Protein AF-A0A2D7Z3T9-F1 (afdb_monomer)

pLDDT: mean 73.78, std 22.44, range [34.12, 98.38]

Nearest PDB structures (foldseek):
  8snb-assembly1_2B  TM=3.942E-01  e=4.160E+00  Strongylocentrotus purpuratus
  8iyj-assembly1_k  TM=3.684E-01  e=7.675E+00  Mus musculus
  8j07-assembly1_3O  TM=3.294E-01  e=8.160E+00  Homo sapiens

Radius of gyration: 29.99 Å; Cα contacts (8 Å, |Δi|>4): 64; chains: 1; bounding box: 82×58×65 Å

Sequence (166 aa):
MPAAAAPVDAAPRISVAPPTGKPKATKKAAAGRAPARQASTMQARAASSRRPVWVAGDADDALNGKQYVRELDRFSAVEGRKIAQDTLIDVRSDEIEGLARLAAVARGRYLAKLLDSGGSGRPTMQEAEVSELRRFRETYEEVREGLKILKEAIEAGEVKVGDGKG

Foldseek 3Di:
DDDDDDDDDDDDDDDDDDDDDDDDDDDDDDDDDDDDDDPPPVVPPPPDPPDPPVCPDDPPCHDDPVRVVVVVVVVCLVVLLVVLPVVDDAAEPVVLVVLVVQLVVLVVVLVVLVVVQVVPPDPDDDPVSVVVSVVSVVSNVVSVVVSVVVVVCVVSNSDDYDHPDD

Secondary structure (DSSP, 8-state):
-PPPPPPPPPPP---------------------------SSTTS--------GGG-S-TT----HHHHHHHHHHHHHHHHHHHHHHHS--EEHHHHHHHHHHHHHHHHHHHHHHHHHHTT--SS--HHHHHHHHHHHHHHHHHHHHHHHHHHHHHTTSSPEE-S--

Solvent-accessible surface area (backbone atoms only — not comparable to full-atom values): 10753 Å² total; per-residue (Å²): 138,89,83,82,89,81,85,87,82,80,80,88,79,87,85,81,82,80,92,84,83,85,89,85,90,81,90,83,88,82,91,82,85,84,81,91,85,84,83,70,72,80,69,77,68,76,70,74,85,64,71,55,75,89,73,65,55,65,94,85,64,72,69,52,72,72,55,47,53,54,51,49,53,52,46,50,54,54,52,48,26,52,52,41,50,73,70,50,76,71,43,34,58,68,57,56,51,49,50,51,49,48,29,53,51,32,44,51,52,31,52,48,52,53,49,58,60,67,69,65,80,55,98,68,79,52,70,70,57,51,54,53,50,48,52,35,46,52,54,23,51,52,45,44,49,53,54,49,53,51,50,54,34,41,75,72,62,24,44,64,77,36,92,74,83,126

Structure (mmCIF, N/CA/C/O backbone):
data_AF-A0A2D7Z3T9-F1
#
_entry.id   AF-A0A2D7Z3T9-F1
#
loop_
_atom_site.group_PDB
_atom_site.id
_atom_site.type_symbol
_atom_site.label_atom_id
_atom_site.label_alt_id
_atom_site.label_comp_id
_atom_site.label_asym_id
_atom_site.label_entity_id
_atom_site.label_seq_id
_atom_site.pdbx_PDB_ins_code
_atom_site.Cartn_x
_atom_site.Cartn_y
_atom_site.Cartn_z
_atom_site.occupancy
_atom_site.B_iso_or_equiv
_atom_site.auth_seq_id
_atom_site.auth_comp_id
_atom_site.auth_asym_id
_atom_site.auth_atom_id
_atom_site.pdbx_PDB_model_num
ATOM 1 N N . MET A 1 1 ? -33.899 -23.707 42.996 1.00 44.38 1 MET A N 1
ATOM 2 C CA . MET A 1 1 ? -32.977 -24.824 42.707 1.00 44.38 1 MET A CA 1
ATOM 3 C C . MET A 1 1 ? -32.304 -24.540 41.368 1.00 44.38 1 MET A C 1
ATOM 5 O O . MET A 1 1 ? -33.007 -24.568 40.366 1.00 44.38 1 MET A O 1
ATOM 9 N N . PRO A 1 2 ? -31.020 -24.142 41.348 1.00 46.62 2 PRO A N 1
ATOM 10 C CA . PRO A 1 2 ? -30.278 -23.857 40.120 1.00 46.62 2 PRO A CA 1
ATOM 11 C C . PRO A 1 2 ? -29.725 -25.157 39.516 1.00 46.62 2 PRO A C 1
ATOM 13 O O . PRO A 1 2 ? -29.206 -26.000 40.244 1.00 46.62 2 PRO A O 1
ATOM 16 N N . ALA A 1 3 ? -29.844 -25.322 38.198 1.00 44.25 3 ALA A N 1
ATOM 17 C CA . ALA A 1 3 ? -29.240 -26.430 37.461 1.00 44.25 3 ALA A CA 1
ATOM 18 C C . ALA A 1 3 ? -27.957 -25.955 36.769 1.00 44.25 3 ALA A C 1
ATOM 20 O O . ALA A 1 3 ? -27.874 -24.833 36.274 1.00 44.25 3 ALA A O 1
ATOM 21 N N . ALA A 1 4 ? -26.956 -26.823 36.834 1.00 46.38 4 ALA A N 1
ATOM 22 C CA . ALA A 1 4 ? -25.542 -26.539 36.709 1.00 46.38 4 ALA A CA 1
ATOM 23 C C . ALA A 1 4 ? -25.058 -26.297 35.272 1.00 46.38 4 ALA A C 1
ATOM 25 O O . ALA A 1 4 ? -25.614 -26.799 34.298 1.00 46.38 4 ALA A O 1
ATOM 26 N N . ALA A 1 5 ? -23.958 -25.549 35.202 1.00 42.72 5 ALA A N 1
ATOM 27 C CA . ALA A 1 5 ? -23.134 -25.321 34.029 1.00 42.72 5 ALA A CA 1
ATOM 28 C C . ALA A 1 5 ? -22.525 -26.627 33.487 1.00 42.72 5 ALA A C 1
ATOM 30 O O . ALA A 1 5 ? -22.076 -27.476 34.259 1.00 42.72 5 ALA A O 1
ATOM 31 N N . ALA A 1 6 ? -22.458 -26.743 32.160 1.00 49.66 6 ALA A N 1
ATOM 32 C CA . ALA A 1 6 ? -21.693 -27.769 31.457 1.00 49.66 6 ALA A CA 1
ATOM 33 C C . ALA A 1 6 ? -20.367 -27.173 30.931 1.00 49.66 6 ALA A C 1
ATOM 35 O O . ALA A 1 6 ? -20.346 -25.999 30.545 1.00 49.66 6 ALA A O 1
ATOM 36 N N . PRO A 1 7 ? -19.261 -27.940 30.946 1.00 48.69 7 PRO A N 1
ATOM 37 C CA . PRO A 1 7 ? -17.917 -27.426 30.711 1.00 48.69 7 PRO A CA 1
ATOM 38 C C . PRO A 1 7 ? -17.540 -27.311 29.228 1.00 48.69 7 PRO A C 1
ATOM 40 O O . PRO A 1 7 ? -18.032 -28.031 28.364 1.00 48.69 7 PRO A O 1
ATOM 43 N N . VAL A 1 8 ? -16.605 -26.391 28.996 1.00 43.59 8 VAL A N 1
ATOM 44 C CA . VAL A 1 8 ? -15.873 -26.121 27.756 1.00 43.59 8 VAL A CA 1
ATOM 45 C C . VAL A 1 8 ? -15.013 -27.318 27.335 1.00 43.59 8 VAL A C 1
ATOM 47 O O . VAL A 1 8 ? -14.210 -27.814 28.125 1.00 43.59 8 VAL A O 1
ATOM 50 N N . ASP A 1 9 ? -15.169 -27.759 26.087 1.00 39.41 9 ASP A N 1
ATOM 51 C CA . ASP A 1 9 ? -14.336 -28.800 25.485 1.00 39.41 9 ASP A CA 1
ATOM 52 C C . ASP A 1 9 ? -13.065 -28.196 24.868 1.00 39.41 9 ASP A C 1
ATOM 54 O O . ASP A 1 9 ? -13.040 -27.062 24.379 1.00 39.41 9 ASP A O 1
ATOM 58 N N . ALA A 1 10 ? -11.983 -28.950 24.989 1.00 41.44 10 ALA A N 1
ATOM 59 C CA . ALA A 1 10 ? -10.612 -28.483 24.960 1.00 41.44 10 ALA A CA 1
ATOM 60 C C . ALA A 1 10 ? -10.013 -28.433 23.546 1.00 41.44 10 ALA A C 1
ATOM 62 O O . ALA A 1 10 ? -10.184 -29.331 22.725 1.00 41.44 10 ALA A O 1
ATOM 63 N N . ALA A 1 11 ? -9.215 -27.394 23.293 1.00 43.59 11 ALA A N 1
ATOM 64 C CA . ALA A 1 11 ? -8.367 -27.289 22.111 1.00 43.59 11 ALA A CA 1
ATOM 65 C C . ALA A 1 11 ? -7.290 -28.401 22.077 1.00 43.59 11 ALA A C 1
ATOM 67 O O . ALA A 1 11 ? -6.716 -28.730 23.124 1.00 43.59 11 ALA A O 1
ATOM 68 N N . PRO A 1 12 ? -6.938 -28.948 20.896 1.00 43.62 12 PRO A N 1
ATOM 69 C CA . PRO A 1 12 ? -5.887 -29.951 20.787 1.00 43.62 12 PRO A CA 1
ATOM 70 C C . PRO A 1 12 ? -4.506 -29.327 21.042 1.00 43.62 12 PRO A C 1
ATOM 72 O O . PRO A 1 12 ? -4.066 -28.404 20.354 1.00 43.62 12 PRO A O 1
ATOM 75 N N . ARG A 1 13 ? -3.805 -29.860 22.048 1.00 46.97 13 ARG A N 1
ATOM 76 C CA . ARG A 1 13 ? -2.410 -29.537 22.368 1.00 46.97 13 ARG A CA 1
ATOM 77 C C . ARG A 1 13 ? -1.485 -30.292 21.414 1.00 46.97 13 ARG A C 1
ATOM 79 O O . ARG A 1 13 ? -1.365 -31.510 21.507 1.00 46.97 13 ARG A O 1
ATOM 86 N N . ILE A 1 14 ? -0.799 -29.574 20.529 1.00 42.22 14 ILE A N 1
ATOM 87 C CA . ILE A 1 14 ? 0.314 -30.131 19.752 1.00 42.22 14 ILE A CA 1
ATOM 88 C C . ILE A 1 14 ? 1.525 -30.233 20.687 1.00 42.22 14 ILE A C 1
ATOM 90 O O . ILE A 1 14 ? 2.049 -29.227 21.161 1.00 42.22 14 ILE A O 1
ATOM 94 N N . SER A 1 15 ? 1.936 -31.465 20.977 1.00 38.34 15 SER A N 1
ATOM 95 C CA . SER A 1 15 ? 3.101 -31.791 21.799 1.00 38.34 15 SER A CA 1
ATOM 96 C C . SER A 1 15 ? 4.327 -31.943 20.899 1.00 38.34 15 SER A C 1
ATOM 98 O O . SER A 1 15 ? 4.397 -32.884 20.113 1.00 38.34 15 SER A O 1
ATOM 100 N N . VAL A 1 16 ? 5.299 -31.033 21.007 1.00 42.78 16 VAL A N 1
ATOM 101 C CA . VAL A 1 16 ? 6.612 -31.163 20.355 1.00 42.78 16 VAL A CA 1
ATOM 102 C C . VAL A 1 16 ? 7.662 -31.343 21.447 1.00 42.78 16 VAL A C 1
ATOM 104 O O . VAL A 1 16 ? 7.902 -30.443 22.249 1.00 42.78 16 VAL A O 1
ATOM 107 N N . ALA A 1 17 ? 8.249 -32.537 21.507 1.00 42.47 17 ALA A N 1
ATOM 108 C CA . ALA A 1 17 ? 9.332 -32.872 22.426 1.00 42.47 17 ALA A CA 1
ATOM 109 C C . ALA A 1 17 ? 10.651 -32.170 22.022 1.00 42.47 17 ALA A C 1
ATOM 111 O O . ALA A 1 17 ? 10.892 -31.968 20.830 1.00 42.47 17 ALA A O 1
ATOM 112 N N . PRO A 1 18 ? 11.532 -31.820 22.979 1.00 44.50 18 PRO A N 1
ATOM 113 C CA . PRO A 1 18 ? 12.820 -31.194 22.688 1.00 44.50 18 PRO A CA 1
ATOM 114 C C . PRO A 1 18 ? 13.884 -32.235 22.277 1.00 44.50 18 PRO A C 1
ATOM 116 O O . PRO A 1 18 ? 13.952 -33.301 22.891 1.00 44.50 18 PRO A O 1
ATOM 119 N N . PRO A 1 19 ? 14.776 -31.946 21.309 1.00 45.56 19 PRO A N 1
ATOM 120 C CA . PRO A 1 19 ? 15.931 -32.798 21.051 1.00 45.56 19 PRO A CA 1
ATOM 121 C C . PRO A 1 19 ? 17.032 -32.547 22.094 1.00 45.56 19 PRO A C 1
ATOM 123 O O . PRO A 1 19 ? 17.683 -31.501 22.115 1.00 45.56 19 PRO A O 1
ATOM 126 N N . THR A 1 20 ? 17.263 -33.531 22.961 1.00 40.94 20 THR A N 1
ATOM 127 C CA . THR A 1 20 ? 18.429 -33.620 23.845 1.00 40.94 20 THR A CA 1
ATOM 128 C C . THR A 1 20 ? 19.553 -34.401 23.160 1.00 40.94 20 THR A C 1
ATOM 130 O O . THR A 1 20 ? 19.431 -35.589 22.880 1.00 40.94 20 THR A O 1
ATOM 133 N N . GLY A 1 21 ? 20.690 -33.745 22.917 1.00 36.88 21 GLY A N 1
ATOM 134 C CA . GLY A 1 21 ? 21.914 -34.411 22.462 1.00 36.88 21 GLY A CA 1
ATOM 135 C C . GLY A 1 21 ? 23.088 -33.443 22.331 1.00 36.88 21 GLY A C 1
ATOM 136 O O . GLY A 1 21 ? 23.126 -32.629 21.417 1.00 36.88 21 GLY A O 1
ATOM 137 N N . LYS A 1 22 ? 24.047 -33.521 23.262 1.00 41.91 22 LYS A N 1
ATOM 138 C CA . LYS A 1 22 ? 25.328 -32.787 23.262 1.00 41.91 22 LYS A CA 1
ATOM 139 C C . LYS A 1 22 ? 26.499 -33.725 22.877 1.00 41.91 22 LYS A C 1
ATOM 141 O O . LYS A 1 22 ? 26.330 -34.942 22.907 1.00 41.91 22 LYS A O 1
ATOM 146 N N . PRO A 1 23 ? 27.661 -33.172 22.473 1.00 42.38 23 PRO A N 1
ATOM 147 C CA . PRO A 1 23 ? 28.507 -33.682 21.388 1.00 42.38 23 PRO A CA 1
ATOM 148 C C . PRO A 1 23 ? 29.641 -34.615 21.841 1.00 42.38 23 PRO A C 1
ATOM 150 O O . PRO A 1 23 ? 30.115 -34.524 22.972 1.00 42.38 23 PRO A O 1
ATOM 153 N N . LYS A 1 24 ? 30.156 -35.449 20.923 1.00 37.94 24 LYS A N 1
ATOM 154 C CA . LYS A 1 24 ? 31.374 -36.249 21.141 1.00 37.94 24 LYS A CA 1
ATOM 155 C C . LYS A 1 24 ? 32.440 -35.912 20.096 1.00 37.94 24 LYS A C 1
ATOM 157 O O . LYS A 1 24 ? 32.235 -36.096 18.901 1.00 37.94 24 LYS A O 1
ATOM 162 N N . ALA A 1 25 ? 33.5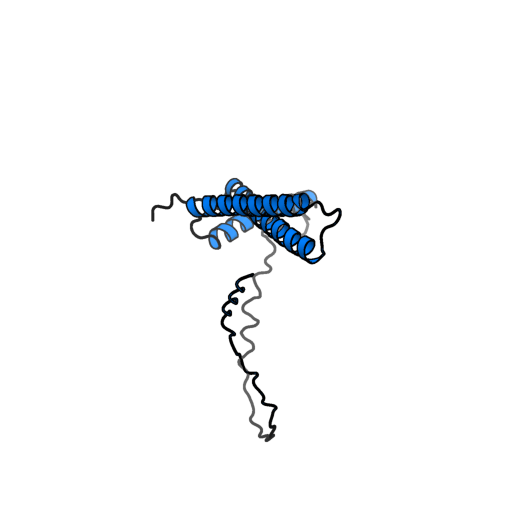68 -35.397 20.576 1.00 38.69 25 ALA A N 1
ATOM 163 C CA . ALA A 1 25 ? 34.762 -35.096 19.798 1.00 38.69 25 ALA A CA 1
ATOM 164 C C . ALA A 1 25 ? 35.683 -36.322 19.710 1.00 38.69 25 ALA A C 1
ATOM 166 O O . ALA A 1 25 ? 35.921 -36.982 20.718 1.00 38.69 25 ALA A O 1
ATOM 167 N N . THR A 1 26 ? 36.292 -36.543 18.544 1.00 39.28 26 THR A N 1
ATOM 168 C CA . THR A 1 26 ? 37.528 -37.332 18.400 1.00 39.28 26 THR A CA 1
ATOM 169 C C . THR A 1 26 ? 38.359 -36.773 17.246 1.00 39.28 26 THR A C 1
ATOM 171 O O . THR A 1 26 ? 37.908 -36.734 16.105 1.00 39.28 26 THR A O 1
ATOM 174 N N . LYS A 1 27 ? 39.582 -36.332 17.563 1.00 40.91 27 LYS A N 1
ATOM 175 C CA . LYS A 1 27 ? 40.639 -35.946 16.616 1.00 40.91 27 LYS A CA 1
ATOM 176 C C . LYS A 1 27 ? 41.287 -37.198 16.015 1.00 40.91 27 LYS A C 1
ATOM 178 O O . LYS A 1 27 ? 41.653 -38.080 16.785 1.00 40.91 27 LYS A O 1
ATOM 183 N N . LYS A 1 28 ? 41.591 -37.195 14.711 1.00 40.12 28 LYS A N 1
ATOM 184 C CA . LYS A 1 28 ? 42.853 -37.733 14.162 1.00 40.12 28 LYS A CA 1
ATOM 185 C C . LYS A 1 28 ? 43.257 -36.963 12.901 1.00 40.12 28 LYS A C 1
ATOM 187 O O . LYS A 1 28 ? 42.442 -36.720 12.022 1.00 40.12 28 LYS A O 1
ATOM 192 N N . ALA A 1 29 ? 44.527 -36.571 12.878 1.00 34.12 29 ALA A N 1
ATOM 193 C CA . ALA A 1 29 ? 45.222 -35.913 11.784 1.00 34.12 29 ALA A CA 1
ATOM 194 C C . ALA A 1 29 ? 45.789 -36.943 10.795 1.00 34.12 29 ALA A C 1
ATOM 196 O O . ALA A 1 29 ? 46.250 -37.998 11.225 1.00 34.12 29 ALA A O 1
ATOM 197 N N . ALA A 1 30 ? 45.833 -36.593 9.509 1.00 35.41 30 ALA A N 1
ATOM 198 C CA . ALA A 1 30 ? 46.839 -37.070 8.560 1.00 35.41 30 ALA A CA 1
ATOM 199 C C . ALA A 1 30 ? 46.900 -36.115 7.358 1.00 35.41 30 ALA A C 1
ATOM 201 O O . ALA A 1 30 ? 45.876 -35.698 6.821 1.00 35.41 30 ALA A O 1
ATOM 202 N N . ALA A 1 31 ? 48.123 -35.739 6.995 1.00 36.31 31 ALA A N 1
ATOM 203 C CA . ALA A 1 31 ? 48.466 -34.785 5.955 1.00 36.31 31 ALA A CA 1
ATOM 204 C C . ALA A 1 31 ? 48.242 -35.345 4.539 1.00 36.31 31 ALA A C 1
ATOM 206 O O . ALA A 1 31 ? 48.577 -36.493 4.259 1.00 36.31 31 ALA A O 1
ATOM 207 N N . GLY A 1 32 ? 47.758 -34.492 3.634 1.00 34.94 32 GLY A N 1
ATOM 208 C CA . GLY A 1 32 ? 47.685 -34.739 2.194 1.00 34.94 32 GLY A CA 1
ATOM 209 C C . GLY A 1 32 ? 47.661 -33.406 1.441 1.00 34.94 32 GLY A C 1
ATOM 210 O O . GLY A 1 32 ? 46.846 -32.534 1.722 1.00 34.94 32 GLY A O 1
ATOM 211 N N . ARG A 1 33 ? 48.621 -33.220 0.538 1.00 35.19 33 ARG A N 1
ATOM 212 C CA . ARG A 1 33 ? 48.982 -31.977 -0.159 1.00 35.19 33 ARG A CA 1
ATOM 213 C C . ARG A 1 33 ? 48.142 -31.805 -1.444 1.00 35.19 33 ARG A C 1
ATOM 215 O O . ARG A 1 33 ? 48.250 -32.667 -2.298 1.00 35.19 33 ARG A O 1
ATOM 222 N N . ALA A 1 34 ? 47.372 -30.702 -1.522 1.00 38.69 34 ALA A N 1
ATOM 223 C CA . ALA A 1 34 ? 46.970 -29.826 -2.662 1.00 38.69 34 ALA A CA 1
ATOM 224 C C . ALA A 1 34 ? 46.599 -30.446 -4.053 1.00 38.69 34 ALA A C 1
ATOM 226 O O . ALA A 1 34 ? 47.283 -31.359 -4.499 1.00 38.69 34 ALA A O 1
ATOM 227 N N . PRO A 1 35 ? 45.619 -29.899 -4.827 1.00 46.94 35 PRO A N 1
ATOM 228 C CA . PRO A 1 35 ? 45.714 -28.520 -5.323 1.00 46.94 35 PRO A CA 1
ATOM 229 C C . PRO A 1 35 ? 44.413 -27.692 -5.396 1.00 46.94 35 PRO A C 1
ATOM 231 O O . PRO A 1 35 ? 43.285 -28.173 -5.334 1.00 46.94 35 PRO A O 1
ATOM 234 N N . ALA A 1 36 ? 44.646 -26.389 -5.543 1.00 51.09 36 ALA A N 1
ATOM 235 C CA . ALA A 1 36 ? 43.707 -25.295 -5.719 1.00 51.09 36 ALA A CA 1
ATOM 236 C C . ALA A 1 36 ? 42.660 -25.524 -6.820 1.00 51.09 36 ALA A C 1
ATOM 238 O O . ALA A 1 36 ? 43.024 -25.801 -7.962 1.00 51.09 36 ALA A O 1
ATOM 239 N N . ARG A 1 37 ? 41.373 -25.311 -6.501 1.00 51.88 37 ARG A N 1
ATOM 240 C CA . ARG A 1 37 ? 40.306 -25.081 -7.496 1.00 51.88 37 ARG A CA 1
ATOM 241 C C . ARG A 1 37 ? 38.994 -24.570 -6.884 1.00 51.88 37 ARG A C 1
ATOM 243 O O . ARG A 1 37 ? 37.926 -25.060 -7.207 1.00 51.88 37 ARG A O 1
ATOM 250 N N . GLN A 1 38 ? 39.056 -23.575 -5.998 1.00 49.53 38 GLN A N 1
ATOM 251 C CA . GLN A 1 38 ? 37.861 -22.831 -5.555 1.00 49.53 38 GLN A CA 1
ATOM 252 C C . GLN A 1 38 ? 38.154 -21.330 -5.400 1.00 49.53 38 GLN A C 1
ATOM 254 O O . GLN A 1 38 ? 37.704 -20.678 -4.469 1.00 49.53 38 GLN A O 1
ATOM 259 N N . ALA A 1 39 ? 38.929 -20.776 -6.336 1.00 43.78 39 ALA A N 1
ATOM 260 C CA . ALA A 1 39 ? 39.134 -19.332 -6.484 1.00 43.78 39 ALA A CA 1
ATOM 261 C C . ALA A 1 39 ? 38.352 -18.758 -7.685 1.00 43.78 39 ALA A C 1
ATOM 263 O O . ALA A 1 39 ? 38.699 -17.702 -8.200 1.00 43.78 39 ALA A O 1
ATOM 264 N N . SER A 1 40 ? 37.316 -19.456 -8.162 1.00 54.25 40 SER A N 1
ATOM 265 C CA . SER A 1 40 ? 36.605 -19.114 -9.405 1.00 54.25 40 SER A CA 1
ATOM 266 C C . SER A 1 40 ? 35.144 -18.692 -9.230 1.00 54.25 40 SER A C 1
ATOM 268 O O . SER A 1 40 ? 34.513 -18.342 -10.219 1.00 54.25 40 SER A O 1
ATOM 270 N N . THR A 1 41 ? 34.605 -18.610 -8.008 1.00 48.75 41 THR A N 1
ATOM 271 C CA . THR A 1 41 ? 33.235 -18.077 -7.812 1.00 48.75 41 THR A CA 1
ATOM 272 C C . THR A 1 41 ? 33.208 -16.633 -7.306 1.00 48.75 41 THR A C 1
ATOM 274 O O . THR A 1 41 ? 32.194 -15.958 -7.448 1.00 48.75 41 THR A O 1
ATOM 277 N N . MET A 1 42 ? 34.332 -16.089 -6.820 1.00 42.97 42 MET A N 1
ATOM 278 C CA . MET A 1 42 ? 34.440 -14.647 -6.535 1.00 42.97 42 MET A CA 1
ATOM 279 C C . MET A 1 42 ? 34.639 -13.784 -7.793 1.00 42.97 42 MET A C 1
ATOM 281 O O . MET A 1 42 ? 34.553 -12.564 -7.713 1.00 42.97 42 MET A O 1
ATOM 285 N N . GLN A 1 43 ? 34.836 -14.394 -8.968 1.00 49.44 43 GLN A N 1
ATOM 286 C CA . GLN A 1 43 ? 34.946 -13.683 -10.249 1.00 49.44 43 GLN A CA 1
ATOM 287 C C . GLN A 1 43 ? 33.611 -13.527 -10.997 1.00 49.44 43 GLN A C 1
ATOM 289 O O . GLN A 1 43 ? 33.568 -12.844 -12.014 1.00 49.44 43 GLN A O 1
ATOM 294 N N . ALA A 1 44 ? 32.504 -14.079 -10.486 1.00 50.09 44 ALA A N 1
ATOM 295 C CA . ALA A 1 44 ? 31.208 -14.043 -11.173 1.00 50.09 44 ALA A CA 1
ATOM 296 C C . ALA A 1 44 ? 30.255 -12.923 -10.710 1.00 50.09 44 ALA A C 1
ATOM 298 O O . ALA A 1 44 ? 29.100 -12.910 -11.120 1.00 50.09 44 ALA A O 1
ATOM 299 N N . ARG A 1 45 ? 30.706 -11.971 -9.880 1.00 46.19 45 ARG A N 1
ATOM 300 C CA . ARG A 1 45 ? 29.937 -10.756 -9.540 1.00 46.19 45 ARG A CA 1
ATOM 301 C C . ARG A 1 45 ? 30.818 -9.526 -9.300 1.00 46.19 45 ARG A C 1
ATOM 303 O O . ARG A 1 45 ? 30.460 -8.636 -8.535 1.00 46.19 45 ARG A O 1
ATOM 310 N N . ALA A 1 46 ? 31.895 -9.385 -10.071 1.00 42.16 46 ALA A N 1
ATOM 311 C CA . ALA A 1 46 ? 32.240 -8.049 -10.551 1.00 42.16 46 ALA A CA 1
ATOM 312 C C . ALA A 1 46 ? 31.148 -7.647 -11.557 1.00 42.16 46 ALA A C 1
ATOM 314 O O . ALA A 1 46 ? 31.347 -7.673 -12.769 1.00 42.16 46 ALA A O 1
ATOM 315 N N . ALA A 1 47 ? 29.938 -7.401 -11.046 1.00 49.81 47 ALA A N 1
ATOM 316 C CA . ALA A 1 47 ? 28.849 -6.825 -11.802 1.00 49.81 47 ALA A CA 1
ATOM 317 C C . ALA A 1 47 ? 29.346 -5.454 -12.240 1.00 49.81 47 ALA A C 1
ATOM 319 O O . ALA A 1 47 ? 29.368 -4.526 -11.442 1.00 49.81 47 ALA A O 1
ATOM 320 N N . SER A 1 48 ? 29.876 -5.414 -13.463 1.00 52.19 48 SER A N 1
ATOM 321 C CA . SER A 1 48 ? 30.091 -4.250 -14.307 1.00 52.19 48 SER A CA 1
ATOM 322 C C . SER A 1 48 ? 29.863 -2.927 -13.571 1.00 52.19 48 SER A C 1
ATOM 324 O O . SER A 1 48 ? 28.825 -2.291 -13.734 1.00 52.19 48 SER A O 1
ATOM 326 N N . SER A 1 49 ? 30.867 -2.468 -12.825 1.00 54.09 49 SER A N 1
ATOM 327 C CA . SER A 1 49 ? 31.013 -1.073 -12.406 1.00 54.09 49 SER A CA 1
ATOM 328 C C . SER A 1 49 ? 31.385 -0.207 -13.617 1.00 54.09 49 SER A C 1
ATOM 330 O O . SER A 1 49 ? 32.300 0.613 -13.579 1.00 54.09 49 SER A O 1
ATOM 332 N N . ARG A 1 50 ? 30.694 -0.414 -14.745 1.00 61.88 50 ARG A N 1
ATOM 333 C CA . ARG A 1 50 ? 30.763 0.492 -15.882 1.00 61.88 50 ARG A CA 1
ATOM 334 C C . ARG A 1 50 ? 30.071 1.759 -15.426 1.00 61.88 50 ARG A C 1
ATOM 336 O O . ARG A 1 50 ? 28.877 1.741 -15.133 1.00 61.88 50 ARG A O 1
ATOM 343 N N . ARG A 1 51 ? 30.844 2.844 -15.338 1.00 58.53 51 ARG A N 1
ATOM 344 C CA . ARG A 1 51 ? 30.280 4.188 -15.215 1.00 58.53 51 ARG A CA 1
ATOM 345 C C . ARG A 1 51 ? 29.206 4.308 -16.299 1.00 58.53 51 ARG A C 1
ATOM 347 O O . ARG A 1 51 ? 29.467 3.886 -17.432 1.00 58.53 51 ARG A O 1
ATOM 354 N N . PRO A 1 52 ? 28.004 4.789 -15.962 1.00 62.09 52 PRO A N 1
ATOM 355 C CA . PRO A 1 52 ? 26.969 4.917 -16.965 1.00 62.09 52 PRO A CA 1
ATOM 356 C C . PRO A 1 52 ? 27.473 5.804 -18.106 1.00 62.09 52 PRO A C 1
ATOM 358 O O . PRO A 1 52 ? 28.266 6.716 -17.878 1.00 62.09 52 PRO A O 1
ATOM 361 N N . VAL A 1 53 ? 27.049 5.510 -19.335 1.00 65.50 53 VAL A N 1
ATOM 362 C CA . VAL A 1 53 ? 27.634 6.084 -20.562 1.00 65.50 53 VAL A CA 1
ATOM 363 C C . VAL A 1 53 ? 27.594 7.620 -20.566 1.00 65.50 53 VAL A C 1
ATOM 365 O O . VAL A 1 53 ? 28.519 8.247 -21.063 1.00 65.50 53 VAL A O 1
ATOM 368 N N . TRP A 1 54 ? 26.601 8.237 -19.920 1.00 62.47 54 TRP A N 1
ATOM 369 C CA . TRP A 1 54 ? 26.502 9.696 -19.757 1.00 62.47 54 TRP A CA 1
ATOM 370 C C . TRP A 1 54 ? 27.446 10.306 -18.707 1.00 62.47 54 TRP A C 1
ATOM 372 O O . TRP A 1 54 ? 27.600 11.517 -18.672 1.00 62.47 54 TRP A O 1
ATOM 382 N N . VAL A 1 55 ? 28.095 9.504 -17.858 1.00 62.03 55 VAL A N 1
ATOM 383 C CA . VAL A 1 55 ? 29.174 9.937 -16.941 1.00 62.03 55 VAL A CA 1
ATOM 384 C C . VAL A 1 55 ? 30.557 9.755 -17.588 1.00 62.03 55 VAL A C 1
ATOM 386 O O . VAL A 1 55 ? 31.561 10.218 -17.052 1.00 62.03 55 VAL A O 1
ATOM 389 N N . ALA A 1 56 ? 30.627 9.083 -18.740 1.00 57.69 56 ALA A N 1
ATOM 390 C CA . ALA A 1 56 ? 31.858 8.788 -19.468 1.00 57.69 56 ALA A CA 1
ATOM 391 C C . ALA A 1 56 ? 32.129 9.794 -20.606 1.00 57.69 56 ALA A C 1
ATOM 393 O O . ALA A 1 56 ? 32.540 9.394 -21.693 1.00 57.69 56 ALA A O 1
ATOM 394 N N . GLY A 1 57 ? 31.876 11.084 -20.364 1.00 57.12 57 GLY A N 1
ATOM 395 C CA . GLY A 1 57 ? 32.412 12.163 -21.199 1.00 57.12 57 GLY A CA 1
ATOM 396 C C . GLY A 1 57 ? 33.908 12.368 -20.944 1.00 57.12 57 GLY A C 1
ATOM 397 O O . GLY A 1 57 ? 34.409 11.967 -19.887 1.00 57.12 57 GLY A O 1
ATOM 398 N N . ASP A 1 58 ? 34.612 12.955 -21.918 1.00 52.78 58 ASP A N 1
ATOM 399 C CA . ASP A 1 58 ? 36.030 13.316 -21.809 1.00 52.78 58 ASP A CA 1
ATOM 400 C C . ASP A 1 58 ? 36.316 14.035 -20.484 1.00 52.78 58 ASP A C 1
ATOM 402 O O . ASP A 1 58 ? 35.512 14.831 -19.999 1.00 52.78 58 ASP A O 1
ATOM 406 N N . ALA A 1 59 ? 37.466 13.726 -19.885 1.00 53.28 59 ALA A N 1
ATOM 407 C CA . ALA A 1 59 ? 37.822 14.065 -18.505 1.00 53.28 59 ALA A CA 1
ATOM 408 C C . ALA A 1 59 ? 37.810 15.573 -18.158 1.00 53.28 59 ALA A C 1
ATOM 410 O O . ALA A 1 59 ? 37.927 15.907 -16.979 1.00 53.28 59 ALA A O 1
ATOM 411 N N . ASP A 1 60 ? 37.634 16.452 -19.148 1.00 53.41 60 ASP A N 1
ATOM 412 C CA . ASP A 1 60 ? 37.568 17.909 -18.999 1.00 53.41 60 ASP A CA 1
ATOM 413 C C . ASP A 1 60 ? 36.140 18.482 -18.927 1.00 53.41 60 ASP A C 1
ATOM 415 O O . ASP A 1 60 ? 35.974 19.621 -18.491 1.00 53.41 60 ASP A O 1
ATOM 419 N N . ASP A 1 61 ? 35.096 17.718 -19.272 1.00 59.81 61 ASP A N 1
ATOM 420 C CA . ASP A 1 61 ? 33.702 18.188 -19.222 1.00 59.81 61 ASP A CA 1
ATOM 421 C C . ASP A 1 61 ? 32.978 17.579 -18.012 1.00 59.81 61 ASP A C 1
ATOM 423 O O . ASP A 1 61 ? 32.123 16.691 -18.097 1.00 59.81 61 ASP A O 1
ATOM 427 N N . ALA A 1 62 ? 33.401 18.005 -16.820 1.00 64.12 62 ALA A N 1
ATOM 428 C CA . ALA A 1 62 ? 32.762 17.599 -15.577 1.00 64.12 62 ALA A CA 1
ATOM 429 C C . ALA A 1 62 ? 31.297 18.073 -15.576 1.00 64.12 62 ALA A C 1
ATOM 431 O O . ALA A 1 62 ? 31.025 19.272 -15.497 1.00 64.12 62 ALA A O 1
ATOM 432 N N . LEU A 1 63 ? 30.350 17.126 -15.634 1.00 65.75 63 LEU A N 1
ATOM 433 C CA . LEU A 1 63 ? 28.917 17.419 -15.558 1.00 65.75 63 LEU A CA 1
ATOM 434 C C . LEU A 1 63 ? 28.626 18.351 -14.378 1.00 65.75 63 LEU A C 1
ATOM 436 O O . LEU A 1 63 ? 28.935 18.044 -13.223 1.00 65.75 63 LEU A O 1
ATOM 440 N N . ASN A 1 64 ? 27.966 19.474 -14.659 1.00 83.69 64 ASN A N 1
ATOM 441 C CA . ASN A 1 64 ? 27.448 20.352 -13.617 1.00 83.69 64 ASN A CA 1
ATOM 442 C C . ASN A 1 64 ? 26.534 19.531 -12.689 1.00 83.69 64 ASN A C 1
ATOM 444 O O . ASN A 1 64 ? 25.717 18.747 -13.170 1.00 83.69 64 ASN A O 1
ATOM 448 N N . GLY A 1 65 ? 26.607 19.724 -11.367 1.00 86.25 65 GLY A N 1
ATOM 449 C CA . GLY A 1 65 ? 25.801 18.963 -10.401 1.00 86.25 65 GLY A CA 1
ATOM 450 C C . GLY A 1 65 ? 24.300 18.932 -10.730 1.00 86.25 65 GLY A C 1
ATOM 451 O O . GLY A 1 65 ? 23.652 17.903 -10.567 1.00 86.25 65 GLY A O 1
ATOM 452 N N . LYS A 1 66 ? 23.748 20.016 -11.297 1.00 85.94 66 LYS A N 1
ATOM 453 C CA . LYS A 1 66 ? 22.349 20.044 -11.768 1.00 85.94 66 LYS A CA 1
ATOM 454 C C . LYS A 1 66 ? 22.094 19.141 -12.982 1.00 85.94 66 LYS A C 1
ATOM 456 O O . LYS A 1 66 ? 21.013 18.572 -13.089 1.00 85.94 66 LYS A O 1
ATOM 461 N N . GLN A 1 67 ? 23.052 19.035 -13.902 1.00 85.81 67 GLN A N 1
ATOM 462 C CA . GLN A 1 67 ? 22.972 18.124 -15.050 1.00 85.81 67 GLN A CA 1
ATOM 463 C C . GLN A 1 67 ? 23.109 16.673 -14.593 1.00 85.81 67 GLN A C 1
ATOM 465 O O . GLN A 1 67 ? 22.332 15.832 -15.027 1.00 85.81 67 GLN A O 1
ATOM 470 N N . TYR A 1 68 ? 24.025 16.403 -13.659 1.00 87.44 68 TYR A N 1
ATOM 471 C CA . TYR A 1 68 ? 24.196 15.070 -13.091 1.00 87.44 68 TYR A CA 1
ATOM 472 C C . TYR A 1 68 ? 22.914 14.552 -12.427 1.00 87.44 68 TYR A C 1
ATOM 474 O O . TYR A 1 68 ? 22.511 13.430 -12.707 1.00 87.44 68 TYR A O 1
ATOM 482 N N . VAL A 1 69 ? 22.235 15.366 -11.606 1.00 91.06 69 VAL A N 1
ATOM 483 C CA . VAL A 1 69 ? 20.957 14.970 -10.980 1.00 91.06 69 VAL A CA 1
ATOM 484 C C . VAL A 1 69 ? 19.894 14.657 -12.036 1.00 91.06 69 VAL A C 1
ATOM 486 O O . VAL A 1 69 ? 19.265 13.611 -11.964 1.00 91.06 69 VAL A O 1
ATOM 489 N N . ARG A 1 70 ? 19.751 15.502 -13.066 1.00 88.88 70 ARG A N 1
ATOM 490 C CA . ARG A 1 70 ? 18.787 15.257 -14.154 1.00 88.88 70 ARG A CA 1
ATOM 491 C C . ARG A 1 70 ? 19.061 13.955 -14.899 1.00 88.88 70 ARG A C 1
ATOM 493 O O . ARG A 1 70 ? 18.127 13.227 -15.226 1.00 88.88 70 ARG A O 1
ATOM 500 N N . GLU A 1 71 ? 20.327 13.669 -15.184 1.00 88.44 71 GLU A N 1
ATOM 501 C CA . GLU A 1 71 ? 20.694 12.444 -15.890 1.00 88.44 71 GLU A CA 1
ATOM 502 C C . GLU A 1 71 ? 20.573 11.212 -14.985 1.00 88.44 71 GLU A C 1
ATOM 504 O O . GLU A 1 71 ? 20.204 10.137 -15.453 1.00 88.44 71 GLU A O 1
ATOM 509 N N . LEU A 1 72 ? 20.803 11.368 -13.678 1.00 90.00 72 LEU A N 1
ATOM 510 C CA . LEU A 1 72 ? 20.550 10.326 -12.688 1.00 90.00 72 LEU A CA 1
ATOM 511 C C . LEU A 1 72 ? 19.055 9.999 -12.583 1.00 90.00 72 LEU A C 1
ATOM 513 O O . LEU A 1 72 ? 18.709 8.822 -12.589 1.00 90.00 72 LEU A O 1
ATOM 517 N N . ASP A 1 73 ? 18.178 11.004 -12.553 1.00 89.31 73 ASP A N 1
ATOM 518 C CA . ASP A 1 73 ? 16.722 10.805 -12.549 1.00 89.31 73 ASP A CA 1
ATOM 519 C C . ASP A 1 73 ? 16.272 10.074 -13.820 1.00 89.31 73 ASP A C 1
ATOM 521 O O . ASP A 1 73 ? 15.523 9.095 -13.763 1.00 89.31 73 ASP A O 1
ATOM 525 N N . ARG A 1 74 ? 16.792 10.497 -14.981 1.00 88.12 74 ARG A N 1
ATOM 526 C CA . ARG A 1 74 ? 16.524 9.845 -16.268 1.00 88.12 74 ARG A CA 1
ATOM 527 C C . ARG A 1 74 ? 16.994 8.393 -16.272 1.00 88.12 74 ARG A C 1
ATOM 529 O O . ARG A 1 74 ? 16.261 7.516 -16.724 1.00 88.12 74 ARG A O 1
ATOM 536 N N . PHE A 1 75 ? 18.201 8.133 -15.777 1.00 89.75 75 PHE A N 1
ATOM 537 C CA . PHE A 1 75 ? 18.732 6.781 -15.664 1.00 89.75 75 PHE A CA 1
ATOM 538 C C . PHE A 1 75 ? 17.886 5.913 -14.744 1.00 89.75 75 PHE A C 1
ATOM 540 O O . PHE A 1 75 ? 17.528 4.799 -15.118 1.00 89.75 75 PHE A O 1
ATOM 547 N N . SER A 1 76 ? 17.559 6.440 -13.564 1.00 87.56 76 SER A N 1
ATOM 548 C CA . SER A 1 76 ? 16.746 5.767 -12.560 1.00 87.56 76 SER A CA 1
ATOM 549 C C . SER A 1 76 ? 15.394 5.363 -13.142 1.00 87.56 76 SER A C 1
ATOM 551 O O . SER A 1 76 ? 14.984 4.223 -12.969 1.00 87.56 76 SER A O 1
ATOM 553 N N . ALA A 1 77 ? 14.744 6.241 -13.911 1.00 86.06 77 ALA A N 1
ATOM 554 C CA . ALA A 1 77 ? 13.484 5.925 -14.583 1.00 86.06 77 ALA A CA 1
ATOM 555 C C . ALA A 1 77 ? 13.632 4.823 -15.654 1.00 86.06 77 ALA A C 1
ATOM 557 O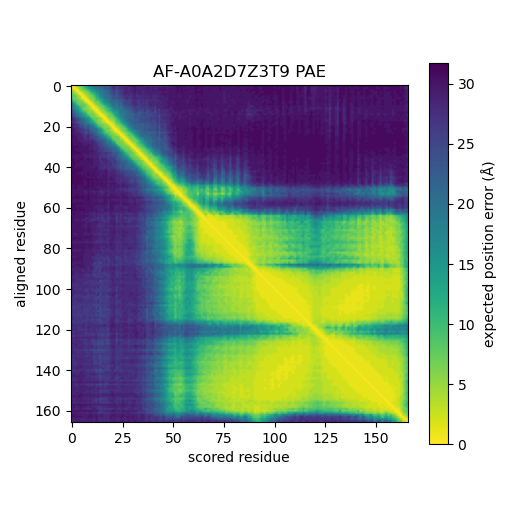 O . ALA A 1 77 ? 12.783 3.939 -15.770 1.00 86.06 77 ALA A O 1
ATOM 558 N N . VAL A 1 78 ? 14.711 4.851 -16.447 1.00 87.56 78 VAL A N 1
ATOM 559 C CA . VAL A 1 78 ? 14.951 3.847 -17.501 1.00 87.56 78 VAL A CA 1
ATOM 560 C C . VAL A 1 78 ? 15.268 2.474 -16.909 1.00 87.56 78 VAL A C 1
ATOM 562 O O . VAL A 1 78 ? 14.673 1.480 -17.330 1.00 87.56 78 VAL A O 1
ATOM 565 N N . GLU A 1 79 ? 16.184 2.399 -15.943 1.00 89.06 79 GLU A N 1
ATOM 566 C CA . GLU A 1 79 ? 16.510 1.131 -15.279 1.00 89.06 79 GLU A CA 1
ATOM 567 C C . GLU A 1 79 ? 15.366 0.647 -14.392 1.00 89.06 79 GLU A C 1
ATOM 569 O O . GLU A 1 79 ? 15.066 -0.542 -14.411 1.00 89.06 79 GLU A O 1
ATOM 574 N N . GLY A 1 80 ? 14.666 1.548 -13.698 1.00 84.94 80 GLY A N 1
ATOM 575 C CA . GLY A 1 80 ? 13.471 1.226 -12.918 1.00 84.94 80 GLY A CA 1
ATOM 576 C C . GLY A 1 80 ? 12.427 0.510 -13.768 1.00 84.94 80 GLY A C 1
ATOM 577 O O . GLY A 1 80 ? 12.053 -0.620 -13.459 1.00 84.94 80 GLY A O 1
ATOM 578 N N . ARG A 1 81 ? 12.061 1.090 -14.919 1.00 86.25 81 ARG A N 1
ATOM 579 C CA . ARG A 1 81 ? 11.156 0.457 -15.891 1.00 86.25 81 ARG A CA 1
ATOM 580 C C . ARG A 1 81 ? 11.652 -0.908 -16.351 1.00 86.25 81 ARG A C 1
ATOM 582 O O . ARG A 1 81 ? 10.874 -1.853 -16.408 1.00 86.25 81 ARG A O 1
ATOM 589 N N . LYS A 1 82 ? 12.925 -1.011 -16.726 1.00 87.56 82 LYS A N 1
ATOM 590 C CA . LYS A 1 82 ? 13.493 -2.253 -17.261 1.00 87.56 82 LYS 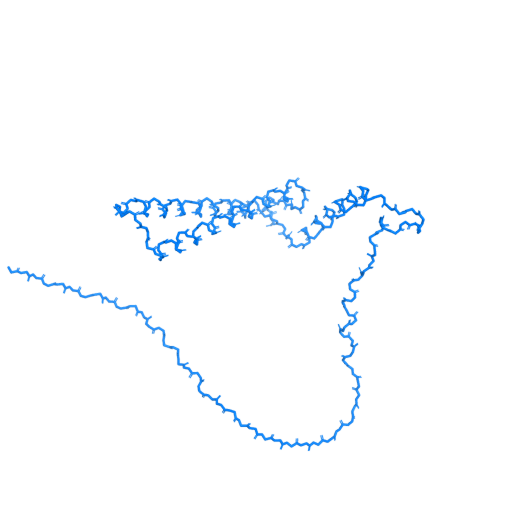A CA 1
ATOM 591 C C . LYS A 1 82 ? 13.486 -3.369 -16.217 1.00 87.56 82 LYS A C 1
ATOM 593 O O . LYS A 1 82 ? 13.044 -4.471 -16.519 1.00 87.56 82 LYS A O 1
ATOM 598 N N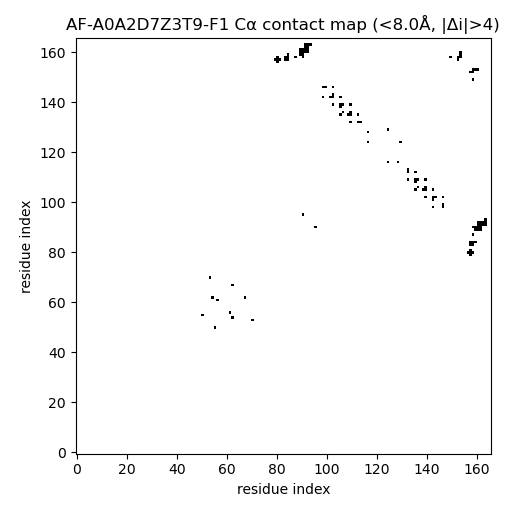 . ILE A 1 83 ? 13.945 -3.076 -15.003 1.00 87.44 83 ILE A N 1
ATOM 599 C CA . ILE A 1 83 ? 13.983 -4.031 -13.892 1.00 87.44 83 ILE A CA 1
ATOM 600 C C . ILE A 1 83 ? 12.563 -4.421 -13.482 1.00 87.44 83 ILE A C 1
ATOM 602 O O . ILE A 1 83 ? 12.301 -5.604 -13.277 1.00 87.44 83 ILE A O 1
ATOM 606 N N . ALA A 1 84 ? 11.641 -3.458 -13.400 1.00 84.81 84 ALA A N 1
ATOM 607 C CA . ALA A 1 84 ? 10.242 -3.727 -13.090 1.00 84.81 84 ALA A CA 1
ATOM 608 C C . ALA A 1 84 ? 9.615 -4.671 -14.125 1.00 84.81 84 ALA A C 1
ATOM 610 O O . ALA A 1 84 ? 9.043 -5.680 -13.736 1.00 84.81 84 ALA A O 1
ATOM 611 N N . GLN A 1 85 ? 9.785 -4.411 -15.424 1.00 83.94 85 GLN A N 1
ATOM 612 C CA . GLN A 1 85 ? 9.239 -5.264 -16.489 1.00 83.94 85 GLN A CA 1
ATOM 613 C C . GLN A 1 85 ? 9.874 -6.660 -16.550 1.00 83.94 85 GLN A C 1
ATOM 615 O O . GLN A 1 85 ? 9.206 -7.604 -16.952 1.00 83.94 85 GLN A O 1
ATOM 620 N N . ASP A 1 86 ? 11.145 -6.801 -16.168 1.00 85.81 86 ASP A N 1
ATOM 621 C CA . ASP A 1 86 ? 11.820 -8.105 -16.079 1.00 85.81 86 ASP A CA 1
ATOM 622 C C . ASP A 1 86 ? 11.375 -8.900 -14.837 1.00 85.81 86 ASP A C 1
ATOM 624 O O . ASP A 1 86 ? 11.292 -10.125 -14.857 1.00 85.81 86 ASP A O 1
ATOM 628 N N . THR A 1 87 ? 11.059 -8.197 -13.745 1.00 86.19 87 THR A N 1
ATOM 629 C CA . THR A 1 87 ? 10.668 -8.809 -12.465 1.00 86.19 87 THR A CA 1
ATOM 630 C C . THR A 1 87 ? 9.174 -9.140 -12.406 1.00 86.19 87 THR A C 1
ATOM 632 O O . THR A 1 87 ? 8.789 -10.171 -11.857 1.00 86.19 87 THR A O 1
ATOM 635 N N . LEU A 1 88 ? 8.321 -8.257 -12.930 1.00 81.94 88 LEU A N 1
ATOM 636 C CA . LEU A 1 88 ? 6.866 -8.387 -12.918 1.00 81.94 88 LEU A CA 1
ATOM 637 C C . LEU A 1 88 ? 6.398 -8.985 -14.243 1.00 81.94 88 LEU A C 1
ATOM 639 O O . LEU A 1 88 ? 6.329 -8.301 -15.262 1.00 81.94 88 LEU A O 1
ATOM 643 N N . ILE A 1 89 ? 6.049 -10.267 -14.208 1.00 76.94 89 ILE A N 1
ATOM 644 C CA . ILE A 1 89 ? 5.457 -10.966 -15.348 1.00 76.94 89 ILE A CA 1
ATOM 645 C C . ILE A 1 89 ? 3.957 -10.666 -15.362 1.00 76.94 89 ILE A C 1
ATOM 647 O O . ILE A 1 89 ? 3.269 -10.998 -14.401 1.00 76.94 89 ILE A O 1
ATOM 651 N N . ASP A 1 90 ? 3.486 -10.040 -16.445 1.00 72.19 90 ASP A N 1
ATOM 652 C CA . ASP A 1 90 ? 2.074 -9.896 -16.828 1.00 72.19 90 ASP A CA 1
ATOM 653 C C . ASP A 1 90 ? 1.112 -9.621 -15.662 1.00 72.19 90 ASP A C 1
ATOM 655 O O . ASP A 1 90 ? 0.265 -10.448 -15.327 1.00 72.19 90 ASP A O 1
ATOM 659 N N . VAL A 1 91 ? 1.226 -8.432 -15.054 1.00 84.75 91 VAL A N 1
ATOM 660 C CA . VAL A 1 91 ? 0.316 -8.005 -13.979 1.00 84.75 91 VAL A CA 1
ATOM 661 C C . VAL A 1 91 ? -1.108 -7.947 -14.517 1.00 84.75 91 VAL A C 1
ATOM 663 O O . VAL A 1 91 ? -1.411 -7.180 -15.437 1.00 84.75 91 VAL A O 1
ATOM 666 N N . ARG A 1 92 ? -1.997 -8.747 -13.933 1.00 89.31 92 ARG A N 1
ATOM 667 C CA . ARG A 1 92 ? -3.382 -8.854 -14.391 1.00 89.31 92 ARG A CA 1
ATOM 668 C C . ARG A 1 92 ? -4.276 -7.859 -13.655 1.00 89.31 92 ARG A C 1
ATOM 670 O O . ARG A 1 92 ? -4.038 -7.505 -12.498 1.00 89.31 92 ARG A O 1
ATOM 677 N N . SER A 1 93 ? -5.334 -7.392 -14.316 1.00 90.06 93 SER A N 1
ATOM 678 C CA . SER A 1 93 ? -6.262 -6.426 -13.712 1.00 90.06 93 SER A CA 1
ATOM 679 C C . SER A 1 93 ? -6.944 -6.964 -12.444 1.00 90.06 93 SER A C 1
ATOM 681 O O . SER A 1 93 ? -7.140 -6.211 -11.491 1.00 90.06 93 SER A O 1
ATOM 683 N N . ASP A 1 94 ? -7.243 -8.267 -12.386 1.00 92.50 94 ASP A N 1
ATOM 684 C CA . ASP A 1 94 ? -7.846 -8.934 -11.222 1.00 92.50 94 ASP A CA 1
ATOM 685 C C . ASP A 1 94 ? -6.925 -8.931 -9.991 1.00 92.50 94 ASP A C 1
ATOM 687 O O . ASP A 1 94 ? -7.401 -8.831 -8.859 1.00 92.50 94 ASP A O 1
ATOM 691 N N . GLU A 1 95 ? -5.608 -8.977 -10.189 1.00 91.50 95 GLU A N 1
ATOM 692 C CA . GLU A 1 95 ? -4.618 -8.897 -9.108 1.00 91.50 95 GLU A CA 1
ATOM 693 C C . GLU A 1 95 ? -4.576 -7.496 -8.494 1.00 91.50 95 GLU A C 1
ATOM 695 O O . GLU A 1 95 ? -4.562 -7.346 -7.267 1.00 91.50 95 GLU A O 1
ATOM 700 N N . ILE A 1 96 ? -4.635 -6.461 -9.338 1.00 93.38 96 ILE A N 1
ATOM 701 C CA . ILE A 1 96 ? -4.682 -5.059 -8.903 1.00 93.38 96 ILE A CA 1
ATOM 702 C C . ILE A 1 96 ? -5.985 -4.790 -8.140 1.00 93.38 96 ILE A C 1
ATOM 704 O O . ILE A 1 96 ? -5.972 -4.190 -7.060 1.00 93.38 96 ILE A O 1
ATOM 708 N N . GLU A 1 97 ? -7.115 -5.268 -8.663 1.00 94.81 97 GLU A N 1
ATOM 709 C CA . GLU A 1 97 ? -8.410 -5.187 -7.983 1.00 94.81 97 GLU A CA 1
ATOM 710 C C . GLU A 1 97 ? -8.410 -5.956 -6.655 1.00 94.81 97 GLU A C 1
ATOM 712 O O . GLU A 1 97 ? -8.946 -5.474 -5.652 1.00 94.81 97 GLU A O 1
ATOM 717 N N . GLY A 1 98 ? -7.768 -7.126 -6.618 1.00 95.19 98 GLY A N 1
ATOM 718 C CA . GLY A 1 98 ? -7.563 -7.920 -5.411 1.00 95.19 98 GLY A CA 1
ATOM 719 C C . GLY A 1 98 ? -6.789 -7.155 -4.338 1.00 95.19 98 GLY A C 1
ATOM 720 O O . GLY A 1 98 ? -7.214 -7.123 -3.179 1.00 95.19 98 GLY A O 1
ATOM 721 N N . LEU A 1 99 ? -5.710 -6.464 -4.717 1.00 95.12 99 LEU A N 1
ATOM 722 C CA . LEU A 1 99 ? -4.936 -5.621 -3.805 1.00 95.12 99 LEU A CA 1
ATOM 723 C C . LEU A 1 99 ? -5.751 -4.419 -3.305 1.00 95.12 99 LEU A C 1
ATOM 725 O O . LEU A 1 99 ? -5.742 -4.114 -2.110 1.00 95.12 99 LEU A O 1
ATOM 729 N N . ALA A 1 100 ? -6.512 -3.765 -4.185 1.00 96.69 100 ALA A N 1
ATOM 730 C CA . ALA A 1 100 ? -7.404 -2.674 -3.796 1.00 96.69 100 ALA A CA 1
ATOM 731 C C . ALA A 1 100 ? -8.483 -3.142 -2.805 1.00 96.69 100 ALA A C 1
ATOM 733 O O . ALA A 1 100 ? -8.754 -2.473 -1.801 1.00 96.69 100 ALA A O 1
ATOM 734 N N . ARG A 1 101 ? -9.057 -4.328 -3.035 1.00 98.06 101 ARG A N 1
ATOM 735 C CA . ARG A 1 101 ? -9.996 -4.969 -2.109 1.00 98.06 101 ARG A CA 1
ATOM 736 C C . ARG A 1 101 ? -9.328 -5.293 -0.775 1.00 98.06 101 ARG A C 1
ATOM 738 O O . ARG A 1 101 ? -9.923 -5.030 0.270 1.00 98.06 101 ARG A O 1
ATOM 745 N N . LEU A 1 102 ? -8.100 -5.812 -0.786 1.00 97.56 102 LEU A N 1
ATOM 746 C CA . LEU A 1 102 ? -7.338 -6.093 0.430 1.00 97.56 102 LEU A CA 1
ATOM 747 C C . LEU A 1 102 ? -7.098 -4.816 1.249 1.00 97.56 102 LEU A C 1
ATOM 749 O O . LEU A 1 102 ? -7.338 -4.821 2.457 1.00 97.56 102 LEU A O 1
ATOM 753 N N . ALA A 1 103 ? -6.718 -3.711 0.600 1.00 96.94 103 ALA A N 1
ATOM 754 C CA . ALA A 1 103 ? -6.543 -2.409 1.247 1.00 96.94 103 ALA A CA 1
ATOM 755 C C . ALA A 1 103 ? -7.842 -1.925 1.915 1.00 96.94 103 ALA A C 1
ATOM 757 O O . ALA A 1 103 ? -7.831 -1.465 3.061 1.00 96.94 103 ALA A O 1
ATOM 758 N N . ALA A 1 104 ? -8.979 -2.068 1.225 1.00 98.06 104 ALA A N 1
ATOM 759 C CA . ALA A 1 104 ? -10.289 -1.706 1.760 1.00 98.06 104 ALA A CA 1
ATOM 760 C C . ALA A 1 104 ? -10.674 -2.562 2.980 1.00 98.06 104 ALA A C 1
ATOM 762 O O . ALA A 1 104 ? -11.148 -2.028 3.984 1.00 98.06 104 ALA A O 1
ATOM 763 N N . VAL A 1 105 ? -10.421 -3.874 2.931 1.00 98.25 105 VAL A N 1
ATOM 764 C CA . VAL A 1 105 ? -10.664 -4.788 4.059 1.00 98.25 105 VAL A CA 1
ATOM 765 C C . VAL A 1 105 ? -9.769 -4.446 5.250 1.00 98.25 105 VAL A C 1
ATOM 767 O O . VAL A 1 105 ? -10.263 -4.375 6.377 1.00 98.25 105 VAL A O 1
ATOM 770 N N . ALA A 1 106 ? -8.475 -4.200 5.026 1.00 97.94 106 ALA A N 1
ATOM 771 C CA . ALA A 1 106 ? -7.539 -3.818 6.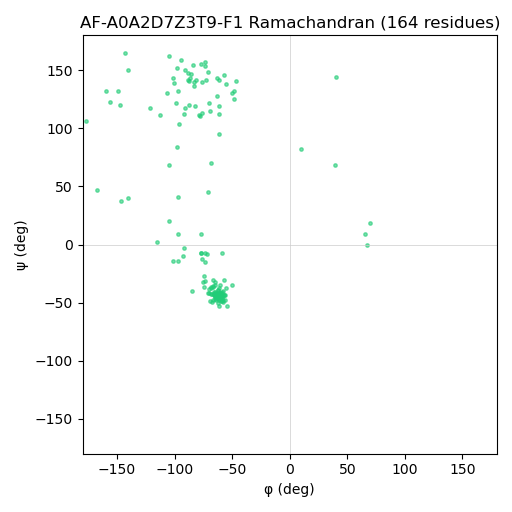083 1.00 97.94 106 ALA A CA 1
ATOM 772 C C . ALA A 1 106 ? -7.971 -2.511 6.767 1.00 97.94 106 ALA A C 1
ATOM 774 O O . ALA A 1 106 ? -8.040 -2.449 7.996 1.00 97.94 106 ALA A O 1
ATOM 775 N N . ARG A 1 107 ? -8.374 -1.507 5.975 1.00 98.06 107 ARG A N 1
ATOM 776 C CA . ARG A 1 107 ? -8.942 -0.252 6.484 1.00 98.06 107 ARG A CA 1
ATOM 777 C C . ARG A 1 107 ? -10.191 -0.494 7.326 1.00 98.06 107 ARG A C 1
ATOM 779 O O . ARG A 1 107 ? -10.297 0.045 8.423 1.00 98.06 107 ARG A O 1
ATOM 786 N N . GLY A 1 108 ? -11.129 -1.295 6.821 1.00 98.06 108 GLY A N 1
ATOM 787 C CA . GLY A 1 108 ? -12.372 -1.613 7.523 1.00 98.06 108 GLY A CA 1
ATOM 788 C C . GLY A 1 108 ? -12.117 -2.282 8.873 1.00 98.06 108 GLY A C 1
ATOM 789 O O . GLY A 1 108 ? -12.691 -1.871 9.875 1.00 98.06 108 GLY A O 1
ATOM 790 N N . ARG A 1 109 ? -11.195 -3.251 8.924 1.00 97.81 109 ARG A N 1
ATOM 791 C CA . ARG A 1 109 ? -10.801 -3.928 10.170 1.00 97.81 109 ARG A CA 1
ATOM 792 C C . ARG A 1 109 ? -10.148 -2.982 11.172 1.00 97.81 109 ARG A C 1
ATOM 794 O O . ARG A 1 109 ? -10.476 -3.039 12.352 1.00 97.81 109 ARG A O 1
ATOM 801 N N . TYR A 1 110 ? -9.266 -2.098 10.709 1.00 98.06 110 TYR A N 1
ATOM 802 C CA . TYR A 1 110 ? -8.656 -1.087 11.568 1.00 98.06 110 TYR A CA 1
ATOM 803 C C . TYR A 1 110 ? -9.701 -0.136 12.165 1.00 98.06 110 TYR A C 1
ATOM 805 O O . TYR A 1 110 ? -9.707 0.088 13.374 1.00 98.06 110 TYR A O 1
ATOM 813 N N . LEU A 1 111 ? -10.622 0.374 11.341 1.00 97.56 111 LEU A N 1
ATOM 814 C CA . LEU A 1 111 ? -11.705 1.247 11.801 1.00 97.56 111 LEU A CA 1
ATOM 815 C C . LEU A 1 111 ? -12.655 0.530 12.766 1.00 97.56 111 LEU A C 1
ATOM 817 O O . LEU A 1 111 ? -13.027 1.110 13.781 1.00 97.56 111 LEU A O 1
ATOM 821 N N . ALA A 1 112 ? -13.009 -0.726 12.485 1.00 96.50 112 ALA A N 1
ATOM 822 C CA . ALA A 1 112 ? -13.815 -1.537 13.391 1.00 96.50 112 ALA A CA 1
ATOM 823 C C . ALA A 1 112 ? -13.126 -1.673 14.756 1.00 96.50 112 ALA A C 1
ATOM 825 O O . ALA A 1 112 ? -13.720 -1.337 15.775 1.00 96.50 112 ALA A O 1
ATOM 826 N N . LYS A 1 113 ? -11.834 -2.030 14.774 1.00 95.50 113 LYS A N 1
ATOM 827 C CA . LYS A 1 113 ? -11.073 -2.158 16.022 1.00 95.50 113 LYS A CA 1
ATOM 828 C C . LYS A 1 113 ? -10.958 -0.835 16.786 1.00 95.50 113 LYS A C 1
ATOM 830 O O . LYS A 1 113 ? -11.052 -0.835 18.008 1.00 95.50 113 LYS A O 1
ATOM 835 N N . LEU A 1 114 ? -10.775 0.290 16.088 1.00 94.19 114 LEU A N 1
ATOM 836 C CA . LEU A 1 114 ? -10.781 1.622 16.705 1.00 94.19 114 LEU A CA 1
ATOM 837 C C . LEU A 1 114 ? -12.102 1.910 17.428 1.00 94.19 114 LEU A C 1
ATOM 839 O O . LEU A 1 114 ? -12.090 2.382 18.566 1.00 94.19 114 LEU A O 1
ATOM 843 N N . LEU A 1 115 ? -13.225 1.640 16.758 1.00 93.69 115 LEU A N 1
ATOM 844 C CA . LEU A 1 115 ? -14.559 1.881 17.301 1.00 93.69 115 LEU A CA 1
ATOM 845 C C . LEU A 1 115 ? -14.865 0.949 18.475 1.00 93.69 115 LEU A C 1
ATOM 847 O O . LEU A 1 115 ? -15.356 1.425 19.497 1.00 93.69 115 LEU A O 1
ATOM 851 N N . ASP A 1 116 ? -14.508 -0.333 18.376 1.00 90.62 116 ASP A N 1
ATOM 852 C CA . ASP A 1 116 ? -14.685 -1.311 19.455 1.00 90.62 116 ASP A CA 1
ATOM 853 C C . ASP A 1 116 ? -13.948 -0.883 20.731 1.00 90.62 116 ASP A C 1
ATOM 855 O O . ASP A 1 116 ? -14.489 -0.968 21.836 1.00 90.62 116 ASP A O 1
ATOM 859 N N . SER A 1 117 ? -12.729 -0.355 20.591 1.00 89.50 117 SER A N 1
ATOM 860 C CA . SER A 1 117 ? -11.965 0.126 21.741 1.00 89.50 117 SER A CA 1
ATOM 861 C C . SER A 1 117 ? -12.583 1.384 22.372 1.00 89.50 117 SER A C 1
ATOM 863 O O . SER A 1 117 ? -12.605 1.505 23.600 1.00 89.50 117 SER A O 1
ATOM 865 N N . GLY A 1 118 ? -13.127 2.301 21.561 1.00 85.69 118 GLY A N 1
ATOM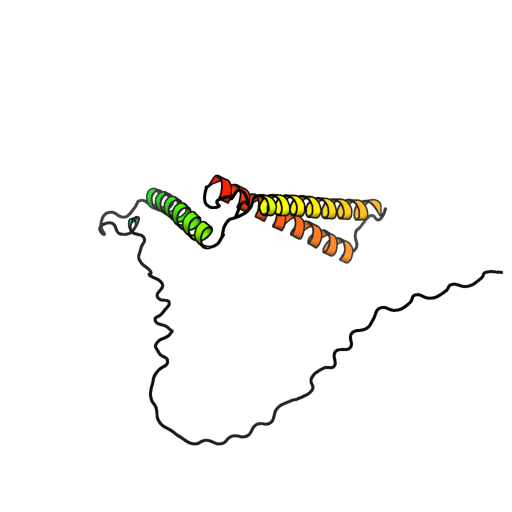 866 C CA . GLY A 1 118 ? -13.806 3.517 22.031 1.00 85.69 118 GLY A CA 1
ATOM 867 C C . GLY A 1 118 ? -15.206 3.279 22.615 1.00 85.69 118 GLY A C 1
ATOM 868 O O . GLY A 1 118 ? -15.640 4.018 23.496 1.00 85.69 118 GLY A O 1
ATOM 869 N N . GLY A 1 119 ? -15.902 2.227 22.178 1.00 85.00 119 GLY A N 1
ATOM 870 C CA . GLY A 1 119 ? -17.234 1.850 22.665 1.00 85.00 119 GLY A CA 1
ATOM 871 C C . GLY A 1 119 ? -17.241 1.154 24.029 1.00 85.00 119 GLY A C 1
ATOM 872 O O . GLY A 1 119 ? -18.304 0.937 24.605 1.00 85.00 119 GLY A O 1
ATOM 873 N N . SER A 1 120 ? -16.070 0.819 24.576 1.00 79.19 120 SER A N 1
ATOM 874 C CA . SER A 1 120 ? -15.940 0.044 25.817 1.00 79.19 120 SER A CA 1
ATOM 875 C C . SER A 1 120 ? -16.312 0.806 27.100 1.00 79.19 120 SER A C 1
ATOM 877 O O . SER A 1 120 ? -16.332 0.208 28.176 1.00 79.19 120 SER A O 1
ATOM 879 N N . GLY A 1 121 ? -16.557 2.121 27.015 1.00 79.75 121 GLY A N 1
ATOM 880 C CA . GLY A 1 121 ? -16.845 2.992 28.163 1.00 79.75 121 GLY A CA 1
ATOM 881 C C . GLY A 1 121 ? -15.664 3.186 29.124 1.00 79.75 121 GLY A C 1
ATOM 882 O O . GLY A 1 121 ? -15.788 3.902 30.118 1.00 79.75 121 GLY A O 1
ATOM 883 N N . ARG A 1 122 ? -14.512 2.562 28.842 1.00 85.44 122 ARG A N 1
ATOM 884 C CA . ARG A 1 122 ? -13.282 2.701 29.622 1.00 85.44 122 ARG A CA 1
ATOM 885 C C . ARG A 1 122 ? -12.529 3.966 29.193 1.00 85.44 122 ARG A C 1
ATOM 887 O O . ARG A 1 122 ? -12.430 4.232 27.997 1.00 85.44 122 ARG A O 1
ATOM 894 N N . PRO A 1 123 ? -11.946 4.726 30.138 1.00 82.81 123 PRO A N 1
ATOM 895 C CA . PRO A 1 123 ? -11.197 5.942 29.818 1.00 82.81 123 PRO A CA 1
ATOM 896 C C . PRO A 1 123 ? -9.823 5.661 29.187 1.00 82.81 123 PRO A C 1
ATOM 898 O O . PRO A 1 123 ? -9.205 6.574 28.645 1.00 82.81 123 PRO A O 1
ATOM 901 N N . THR A 1 124 ? -9.323 4.424 29.268 1.00 88.06 124 THR A N 1
ATOM 902 C CA . THR A 1 124 ? -8.008 4.022 28.756 1.00 88.06 124 THR A CA 1
ATOM 903 C C . THR A 1 124 ? -8.059 2.638 28.105 1.00 88.06 124 THR A C 1
ATOM 905 O O . THR A 1 124 ? -8.852 1.779 28.500 1.00 88.06 124 THR A O 1
ATOM 908 N N . MET A 1 125 ? -7.193 2.421 27.110 1.00 90.19 125 MET A N 1
ATOM 909 C CA . MET A 1 125 ? -6.962 1.103 26.510 1.00 90.19 125 MET A CA 1
ATOM 910 C C . MET A 1 125 ? -5.869 0.352 27.267 1.00 90.19 125 MET A C 1
ATOM 912 O O . MET A 1 125 ? -4.913 0.950 27.763 1.00 90.19 125 MET A O 1
ATOM 916 N N . GLN A 1 126 ? -5.991 -0.971 27.321 1.00 91.69 126 GLN A N 1
ATOM 917 C CA . GLN A 1 126 ? -4.925 -1.837 27.816 1.00 91.69 126 GLN A CA 1
ATOM 918 C C . GLN A 1 126 ? -3.789 -1.932 26.793 1.00 91.69 126 GLN A C 1
ATOM 920 O O . GLN A 1 126 ? -4.020 -1.848 25.589 1.00 91.69 126 GLN A O 1
ATOM 925 N N . GLU A 1 127 ? -2.569 -2.209 27.251 1.00 94.00 127 GLU A N 1
ATOM 926 C CA . GLU A 1 127 ? -1.398 -2.340 26.369 1.00 94.00 127 GLU A CA 1
ATOM 927 C C . GLU A 1 127 ? -1.607 -3.390 25.264 1.00 94.00 127 GLU A C 1
ATOM 929 O O . GLU A 1 127 ? -1.224 -3.188 24.113 1.00 94.00 127 GLU A O 1
ATOM 934 N N . ALA A 1 128 ? -2.285 -4.497 25.584 1.00 93.25 128 ALA A N 1
ATOM 935 C CA . ALA A 1 128 ? -2.638 -5.519 24.602 1.00 93.25 128 ALA A CA 1
ATOM 936 C C . ALA A 1 128 ? -3.572 -4.977 23.504 1.00 93.25 128 ALA A C 1
ATOM 938 O O . ALA A 1 128 ? -3.351 -5.249 22.325 1.00 93.25 128 ALA A O 1
ATOM 939 N N . GLU A 1 129 ? -4.571 -4.170 23.878 1.00 93.12 129 GLU A N 1
ATOM 940 C CA . GLU A 1 129 ? -5.509 -3.533 22.943 1.00 93.12 129 GLU A CA 1
ATOM 941 C C . GLU A 1 129 ? -4.777 -2.516 22.052 1.00 93.12 129 GLU A C 1
ATOM 943 O O . GLU A 1 129 ? -4.993 -2.487 20.841 1.00 93.12 129 GLU A O 1
ATOM 948 N N . VAL A 1 130 ? -3.855 -1.736 22.628 1.00 95.56 130 VAL A N 1
ATOM 949 C CA . VAL A 1 130 ? -3.007 -0.781 21.895 1.00 95.56 130 VAL A CA 1
ATOM 950 C C . VAL A 1 130 ? -2.094 -1.502 20.902 1.00 95.56 130 VAL A C 1
ATOM 952 O O . VAL A 1 130 ? -2.002 -1.101 19.741 1.00 95.56 130 VAL A O 1
ATOM 955 N N . SER A 1 131 ? -1.437 -2.583 21.330 1.00 96.88 131 SER A N 1
ATOM 956 C CA . SER A 1 131 ? -0.558 -3.387 20.476 1.00 96.88 131 SER A CA 1
ATOM 957 C C . SER A 1 131 ? -1.322 -4.017 19.311 1.00 96.88 131 SER A C 1
ATOM 959 O O . SER A 1 131 ? -0.869 -3.976 18.167 1.00 96.88 131 SER A O 1
ATOM 961 N N . GLU A 1 132 ? -2.512 -4.557 19.571 1.00 95.50 132 GLU A N 1
ATOM 962 C CA . GLU A 1 132 ? -3.364 -5.135 18.536 1.00 95.50 132 GLU A CA 1
ATOM 963 C C . GLU A 1 132 ? -3.840 -4.069 17.541 1.00 95.50 132 GLU A C 1
ATOM 965 O O . GLU A 1 132 ? -3.714 -4.243 16.328 1.00 95.50 132 GLU A O 1
ATOM 970 N N . LEU A 1 133 ? -4.311 -2.926 18.044 1.00 96.19 133 LEU A N 1
ATOM 971 C CA . LEU A 1 133 ? -4.727 -1.794 17.223 1.00 96.19 133 LEU A CA 1
ATOM 972 C C . LEU A 1 133 ? -3.590 -1.292 16.322 1.00 96.19 133 LEU A C 1
ATOM 974 O O . LEU A 1 133 ? -3.809 -0.975 15.150 1.00 96.19 133 LEU A O 1
ATOM 978 N N . ARG A 1 134 ? -2.366 -1.259 16.853 1.00 97.69 134 ARG A N 1
ATOM 979 C CA . ARG A 1 134 ? -1.166 -0.892 16.104 1.00 97.69 134 ARG A CA 1
ATOM 980 C C . ARG A 1 134 ? -0.906 -1.849 14.941 1.00 97.69 134 ARG A C 1
ATOM 982 O O . ARG A 1 134 ? -0.670 -1.374 13.836 1.00 97.69 134 ARG A O 1
ATOM 989 N N . ARG A 1 135 ? -1.040 -3.164 15.147 1.00 97.62 135 ARG A N 1
ATOM 990 C CA . ARG A 1 135 ? -0.886 -4.166 14.072 1.00 97.62 135 ARG A CA 1
ATOM 991 C C . ARG A 1 135 ? -1.907 -3.969 12.954 1.00 97.62 135 ARG A C 1
ATOM 993 O O . ARG A 1 135 ? -1.558 -4.066 11.778 1.00 97.62 135 ARG A O 1
ATOM 1000 N N . PHE A 1 136 ? -3.160 -3.666 13.304 1.00 97.62 136 PHE A N 1
ATOM 1001 C CA . PHE A 1 136 ? -4.187 -3.348 12.309 1.00 97.62 136 PHE A CA 1
ATOM 1002 C C . PHE A 1 136 ? -3.846 -2.084 11.516 1.00 97.62 136 PHE A C 1
ATOM 1004 O O . PHE A 1 136 ? -3.999 -2.082 10.294 1.00 97.62 136 PHE A O 1
ATOM 1011 N N . ARG A 1 137 ? -3.351 -1.035 12.189 1.00 97.88 137 ARG A N 1
ATOM 1012 C CA . ARG A 1 137 ? -2.900 0.196 11.528 1.00 97.88 137 ARG A CA 1
ATOM 1013 C C . ARG A 1 137 ? -1.750 -0.079 10.565 1.00 97.88 137 ARG A C 1
ATOM 1015 O O . ARG A 1 137 ? -1.853 0.281 9.402 1.00 97.88 137 ARG A O 1
ATOM 1022 N N . GLU A 1 138 ? -0.699 -0.740 11.040 1.00 98.31 138 GLU A N 1
ATOM 1023 C CA . GLU A 1 138 ? 0.507 -1.038 10.259 1.00 98.31 138 GLU A CA 1
ATOM 1024 C C . GLU A 1 138 ? 0.167 -1.876 9.022 1.00 98.31 138 GLU A C 1
ATOM 1026 O O . GLU A 1 138 ? 0.596 -1.553 7.920 1.00 98.31 138 GLU A O 1
ATOM 1031 N N . THR A 1 139 ? -0.703 -2.881 9.167 1.00 97.56 139 THR A N 1
ATOM 1032 C CA . THR A 1 139 ? -1.182 -3.679 8.025 1.00 97.56 139 THR A CA 1
ATOM 1033 C C . THR A 1 139 ? -1.924 -2.816 7.000 1.00 97.56 139 THR A C 1
ATOM 1035 O O . THR A 1 139 ? -1.716 -2.956 5.798 1.00 97.56 139 THR A O 1
ATOM 1038 N N . TYR A 1 140 ? -2.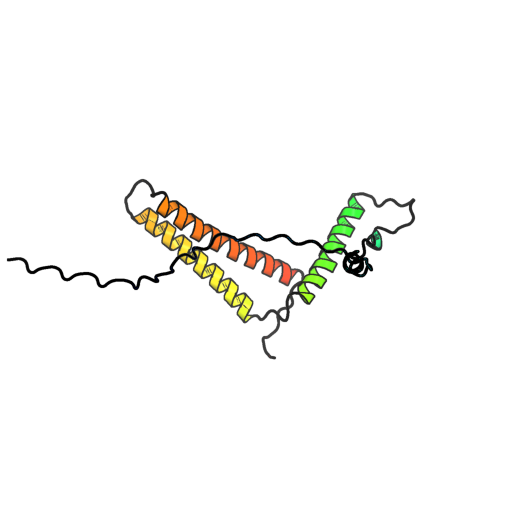812 -1.929 7.456 1.00 97.88 140 TYR A N 1
ATOM 1039 C CA . TYR A 1 140 ? -3.535 -1.020 6.567 1.00 97.88 140 TYR A CA 1
ATOM 1040 C C . TYR A 1 140 ? -2.589 -0.044 5.855 1.00 97.88 140 TYR A C 1
ATOM 1042 O O . TYR A 1 140 ? -2.728 0.157 4.649 1.00 97.88 140 TYR A O 1
ATOM 1050 N N . GLU A 1 141 ? -1.643 0.549 6.580 1.00 98.19 141 GLU A N 1
ATOM 1051 C CA . GLU A 1 141 ? -0.682 1.511 6.039 1.00 98.19 141 GLU A CA 1
ATOM 1052 C C . GLU A 1 141 ? 0.224 0.869 4.990 1.00 98.19 141 GLU A C 1
ATOM 1054 O O . GLU A 1 141 ? 0.358 1.433 3.905 1.00 98.19 141 GLU A O 1
ATOM 1059 N N . GLU A 1 142 ? 0.743 -0.329 5.261 1.00 98.38 142 GLU A N 1
ATOM 1060 C CA . GLU A 1 142 ? 1.620 -1.061 4.344 1.00 98.38 142 GLU A CA 1
ATOM 1061 C C . GLU A 1 142 ? 0.906 -1.404 3.031 1.00 98.38 142 GLU A C 1
ATOM 1063 O O . GLU A 1 142 ? 1.385 -1.088 1.944 1.00 98.38 142 GLU A O 1
ATOM 1068 N N . VAL A 1 143 ? -0.295 -1.987 3.111 1.00 97.69 143 VAL A N 1
ATOM 1069 C CA . VAL A 1 143 ? -1.058 -2.360 1.908 1.00 97.69 143 VAL A CA 1
ATOM 1070 C C . VAL A 1 143 ? -1.491 -1.115 1.125 1.00 97.69 143 VAL A C 1
ATOM 1072 O O . VAL A 1 143 ? -1.492 -1.121 -0.107 1.00 97.69 143 VAL A O 1
ATOM 1075 N N . ARG A 1 144 ? -1.848 -0.027 1.819 1.00 97.50 144 ARG A N 1
ATOM 1076 C CA . ARG A 1 144 ? -2.208 1.245 1.181 1.00 97.50 144 ARG A CA 1
ATOM 1077 C C . ARG A 1 144 ? -1.014 1.864 0.457 1.00 97.50 144 ARG A C 1
ATOM 1079 O O . ARG A 1 144 ? -1.194 2.354 -0.656 1.00 97.50 144 ARG A O 1
ATOM 1086 N N . GLU A 1 145 ? 0.163 1.862 1.077 1.00 98.19 145 GLU A N 1
ATOM 1087 C CA . GLU 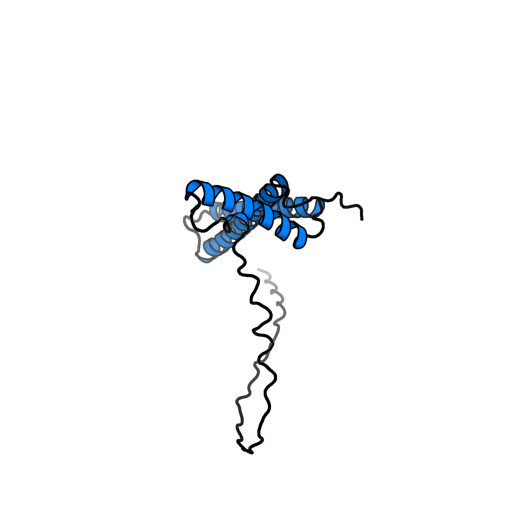A 1 145 ? 1.370 2.411 0.460 1.00 98.19 145 GLU A CA 1
ATOM 1088 C C . GLU A 1 145 ? 1.816 1.550 -0.723 1.00 98.19 145 GLU A C 1
ATOM 1090 O O . GLU A 1 145 ? 2.067 2.088 -1.797 1.00 98.19 145 GLU A O 1
ATOM 1095 N N . GLY A 1 146 ? 1.776 0.220 -0.595 1.00 96.50 146 GLY A N 1
ATOM 1096 C CA . GLY A 1 146 ? 2.038 -0.691 -1.710 1.00 96.50 146 GLY A CA 1
ATOM 1097 C C . GLY A 1 146 ? 1.107 -0.451 -2.904 1.00 96.50 146 GLY A C 1
ATOM 1098 O O . GLY A 1 146 ? 1.565 -0.376 -4.043 1.00 96.50 146 GLY A O 1
ATOM 1099 N N . LEU A 1 147 ? -0.195 -0.243 -2.663 1.00 96.56 147 LEU A N 1
ATO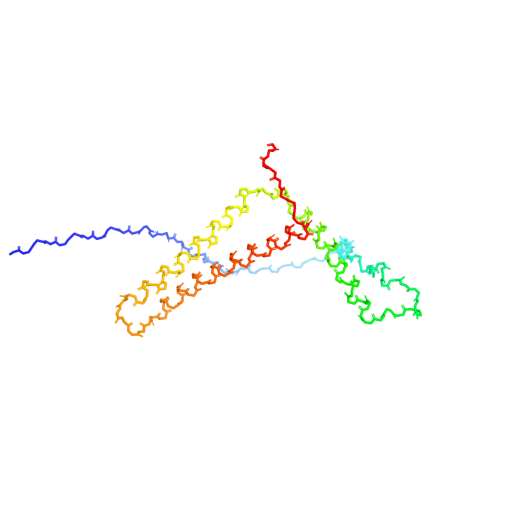M 1100 C CA . LEU A 1 147 ? -1.149 0.094 -3.726 1.00 96.56 147 LEU A CA 1
ATOM 1101 C C . LEU A 1 147 ? -0.852 1.455 -4.375 1.00 96.56 147 LEU A C 1
ATOM 1103 O O . LEU A 1 147 ? -1.085 1.624 -5.571 1.00 96.56 147 LEU A O 1
ATOM 1107 N N . LYS A 1 148 ? -0.371 2.434 -3.605 1.00 97.75 148 LYS A N 1
ATOM 1108 C CA . LYS A 1 148 ? 0.024 3.745 -4.132 1.00 97.75 148 LYS A CA 1
ATOM 1109 C C . LYS A 1 148 ? 1.261 3.623 -5.026 1.00 97.75 148 LYS A C 1
ATOM 1111 O O . LYS A 1 148 ? 1.202 4.073 -6.165 1.00 97.75 148 LYS A O 1
ATOM 1116 N N . ILE A 1 149 ? 2.307 2.945 -4.555 1.00 95.88 149 ILE A N 1
ATOM 1117 C CA . ILE A 1 149 ? 3.532 2.682 -5.326 1.00 95.88 149 ILE A CA 1
ATOM 1118 C C . ILE A 1 149 ? 3.198 1.946 -6.630 1.00 95.88 149 ILE A C 1
ATOM 1120 O O . ILE A 1 149 ? 3.689 2.313 -7.693 1.00 95.88 149 ILE A O 1
ATOM 1124 N N . LEU A 1 150 ? 2.311 0.946 -6.579 1.00 94.00 150 LEU A N 1
ATOM 1125 C CA . LEU A 1 150 ? 1.883 0.219 -7.775 1.00 94.00 150 LEU A CA 1
ATOM 1126 C C . LEU A 1 150 ? 1.185 1.132 -8.794 1.00 94.00 150 LEU A C 1
ATOM 1128 O O . LEU A 1 150 ? 1.450 1.025 -9.987 1.00 94.00 150 LEU A O 1
ATOM 1132 N N . LYS A 1 151 ? 0.306 2.034 -8.342 1.00 94.44 151 LYS A N 1
ATOM 1133 C CA . LYS A 1 151 ? -0.357 3.002 -9.230 1.00 94.44 151 LYS A CA 1
ATOM 1134 C C . LYS A 1 151 ? 0.647 3.937 -9.891 1.00 94.44 151 LYS A C 1
ATOM 1136 O O . LYS A 1 151 ? 0.583 4.112 -11.101 1.00 94.44 151 LYS A O 1
ATOM 1141 N N . GLU A 1 152 ? 1.587 4.472 -9.118 1.00 94.38 152 GLU A N 1
ATOM 1142 C CA . GLU A 1 152 ? 2.660 5.329 -9.633 1.00 94.38 152 GLU A CA 1
ATOM 1143 C C . GLU A 1 152 ? 3.510 4.585 -10.678 1.00 94.38 152 GLU A C 1
ATOM 1145 O O . GLU A 1 152 ? 3.789 5.125 -11.746 1.00 94.38 152 GLU A O 1
ATOM 1150 N N . ALA A 1 153 ? 3.835 3.312 -10.434 1.00 90.75 153 ALA A N 1
ATOM 1151 C CA . ALA A 1 153 ? 4.586 2.483 -11.376 1.00 90.75 153 ALA A CA 1
ATOM 1152 C C . ALA A 1 153 ? 3.801 2.178 -12.671 1.00 90.75 153 ALA A C 1
ATOM 1154 O O . ALA A 1 153 ? 4.380 2.129 -13.760 1.00 90.75 153 ALA A O 1
ATOM 1155 N N . ILE A 1 154 ? 2.476 2.001 -12.585 1.00 90.94 154 ILE A N 1
ATOM 1156 C CA . ILE A 1 154 ? 1.601 1.861 -13.762 1.00 90.94 154 ILE A CA 1
ATOM 1157 C C . ILE A 1 154 ? 1.557 3.177 -14.552 1.00 90.94 154 ILE A C 1
ATOM 1159 O O . ILE A 1 154 ? 1.749 3.167 -15.767 1.00 90.94 154 ILE A O 1
ATOM 1163 N N . GLU A 1 155 ? 1.353 4.314 -13.881 1.00 91.38 155 GLU A N 1
ATOM 1164 C CA . GLU A 1 155 ? 1.310 5.646 -14.506 1.00 91.38 155 GLU A CA 1
ATOM 1165 C C . GLU A 1 155 ? 2.638 6.006 -15.192 1.00 91.38 155 GLU A C 1
ATOM 1167 O O . GLU A 1 155 ? 2.646 6.569 -16.289 1.00 91.38 155 GLU A O 1
ATOM 1172 N N . ALA A 1 156 ? 3.766 5.615 -14.597 1.00 88.69 156 ALA A N 1
ATOM 1173 C CA . ALA A 1 156 ? 5.099 5.777 -15.170 1.00 88.69 156 ALA A CA 1
ATOM 1174 C C . ALA A 1 156 ? 5.400 4.806 -16.335 1.00 88.69 156 ALA A C 1
ATOM 1176 O O . ALA A 1 156 ? 6.437 4.928 -17.002 1.00 88.69 156 ALA A O 1
ATOM 1177 N N . GLY A 1 157 ? 4.516 3.837 -16.607 1.00 85.94 157 GLY A N 1
ATOM 1178 C CA . GLY A 1 157 ? 4.702 2.793 -17.619 1.00 85.94 157 GLY A CA 1
ATOM 1179 C C . GLY A 1 157 ? 5.786 1.770 -17.262 1.00 85.94 157 GLY A C 1
ATOM 1180 O O . GLY A 1 157 ? 6.320 1.093 -18.147 1.00 85.94 157 GLY A O 1
ATOM 1181 N N . GLU A 1 158 ? 6.154 1.687 -15.983 1.00 86.81 158 GLU A N 1
ATOM 1182 C CA . GLU A 1 158 ? 7.077 0.687 -15.438 1.00 86.81 158 GLU A CA 1
ATOM 1183 C C . GLU A 1 158 ? 6.396 -0.674 -15.330 1.00 86.81 158 GLU A C 1
ATOM 1185 O O . GLU A 1 158 ? 7.000 -1.693 -15.647 1.00 86.81 158 GLU A O 1
ATOM 1190 N N . VAL A 1 159 ? 5.110 -0.677 -14.986 1.00 87.88 159 VAL A N 1
ATOM 1191 C CA . VAL A 1 159 ? 4.270 -1.873 -14.943 1.00 87.88 159 VAL A CA 1
ATOM 1192 C C . VAL A 1 159 ? 3.302 -1.861 -16.119 1.00 87.88 159 VAL A C 1
ATOM 1194 O O . VAL A 1 159 ? 2.605 -0.875 -16.356 1.00 87.88 159 VAL A O 1
ATOM 1197 N N . LYS A 1 160 ? 3.239 -2.975 -16.852 1.00 87.12 160 LYS A N 1
ATOM 1198 C CA . LYS A 1 160 ? 2.223 -3.200 -17.886 1.00 87.12 160 LYS A CA 1
ATOM 1199 C C . LYS A 1 160 ? 1.084 -4.019 -17.296 1.00 87.12 160 LYS A C 1
ATOM 1201 O O . LYS A 1 160 ? 1.337 -5.038 -16.662 1.00 87.12 160 LYS A O 1
ATOM 1206 N N . VAL A 1 161 ? -0.146 -3.570 -17.528 1.00 87.88 161 VAL A N 1
ATOM 1207 C CA . VAL A 1 161 ? -1.358 -4.277 -17.105 1.00 87.88 161 VAL A CA 1
ATOM 1208 C C . VAL A 1 161 ? -1.907 -5.047 -18.300 1.00 87.88 161 VAL A C 1
ATOM 1210 O O . VAL A 1 161 ? -2.152 -4.449 -19.347 1.00 87.88 161 VAL A O 1
ATOM 1213 N N . GLY A 1 162 ? -2.045 -6.364 -18.157 1.00 83.44 162 GLY A N 1
ATOM 1214 C CA . GLY A 1 162 ? -2.586 -7.249 -19.186 1.00 83.44 162 GLY A CA 1
ATOM 1215 C C . GLY A 1 162 ? -4.069 -7.565 -18.979 1.00 83.44 162 GLY A C 1
ATOM 1216 O O . GLY A 1 162 ? -4.555 -7.629 -17.850 1.00 83.44 162 GLY A O 1
ATOM 1217 N N . ASP A 1 163 ? -4.773 -7.846 -20.079 1.00 68.62 163 ASP A N 1
ATOM 1218 C CA . ASP A 1 163 ? -6.228 -8.078 -20.112 1.00 68.62 163 ASP A CA 1
ATOM 1219 C C . ASP A 1 163 ? -6.656 -9.474 -19.596 1.00 68.62 163 ASP A C 1
ATOM 1221 O O . ASP A 1 163 ? -7.805 -9.886 -19.766 1.00 68.62 163 ASP A O 1
ATOM 1225 N N . GLY A 1 164 ? -5.738 -10.252 -19.012 1.00 61.25 164 GLY A N 1
ATOM 1226 C CA . GLY A 1 164 ? -6.026 -11.568 -18.427 1.00 61.25 164 GLY A CA 1
ATOM 1227 C C . GLY A 1 164 ? -6.472 -12.661 -19.413 1.00 61.25 164 GLY A C 1
ATOM 1228 O O . GLY A 1 164 ? -6.877 -13.733 -18.972 1.00 61.25 164 GLY A O 1
ATOM 1229 N N . LYS A 1 165 ? -6.402 -12.426 -20.731 1.00 49.22 165 LYS A N 1
ATOM 1230 C CA . LYS A 1 165 ? -6.651 -13.440 -21.769 1.00 49.22 165 LYS A CA 1
ATOM 1231 C C . LYS A 1 165 ? -5.331 -14.016 -22.284 1.00 49.22 165 LYS A C 1
ATOM 1233 O O . LYS A 1 165 ? -4.815 -13.558 -23.301 1.00 49.22 165 LYS A O 1
ATOM 1238 N N . GLY A 1 166 ? -4.807 -14.999 -21.559 1.00 47.31 166 GLY A N 1
ATOM 1239 C CA . GLY A 1 166 ? -3.810 -15.960 -22.037 1.00 47.31 166 GLY A CA 1
ATOM 1240 C C . GLY A 1 166 ? -4.427 -17.345 -22.068 1.00 47.31 166 GLY A C 1
ATOM 1241 O O . GLY A 1 166 ? -5.053 -17.702 -21.045 1.00 47.31 166 GLY A O 1
#

Mean predicted aligned error: 17.33 Å